Protein AF-A0A964PBA7-F1 (afdb_monomer)

Radius of gyration: 26.99 Å; Cα contacts (8 Å, |Δi|>4): 64; chains: 1; bounding box: 61×25×77 Å

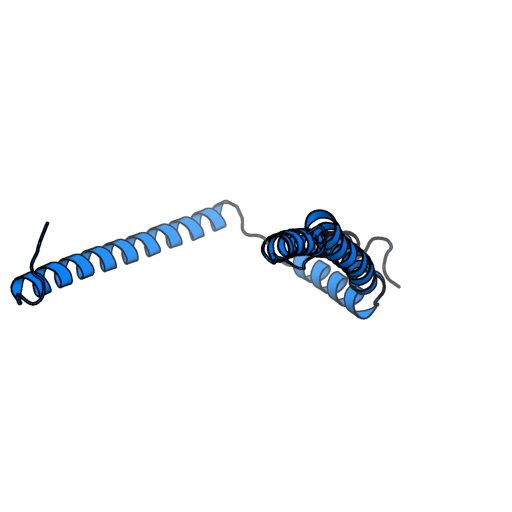Nearest PDB structures (foldseek):
  5jsb-assembly1_B  TM=5.765E-01  e=7.834E+00  synthetic construct

Structure (mmCIF, N/CA/C/O backbone):
data_AF-A0A964PBA7-F1
#
_entry.id   AF-A0A964PBA7-F1
#
loop_
_atom_site.group_PDB
_atom_site.id
_atom_site.type_symbol
_atom_site.label_atom_id
_atom_site.label_alt_id
_atom_site.label_comp_id
_atom_site.label_asym_id
_atom_site.label_entity_id
_atom_site.label_seq_id
_atom_site.pdbx_PDB_ins_code
_atom_site.Cartn_x
_atom_site.Cartn_y
_atom_site.Cartn_z
_atom_site.occupancy
_atom_site.B_iso_or_equiv
_atom_site.auth_seq_id
_atom_site.auth_comp_id
_atom_site.auth_asym_id
_atom_site.auth_atom_id
_atom_site.pdbx_PDB_model_num
ATOM 1 N N . MET A 1 1 ? -11.219 12.661 28.349 1.00 49.19 1 MET A N 1
ATOM 2 C CA . MET A 1 1 ? -10.827 11.320 28.837 1.00 49.19 1 MET A CA 1
ATOM 3 C C . MET A 1 1 ? -11.282 10.297 27.802 1.00 49.19 1 MET A C 1
ATOM 5 O O . MET A 1 1 ? -12.480 10.219 27.561 1.00 49.19 1 MET A O 1
ATOM 9 N N . TYR A 1 2 ? -10.362 9.598 27.127 1.00 57.78 2 TYR A N 1
ATOM 10 C CA . TYR A 1 2 ? -10.710 8.563 26.137 1.00 57.78 2 TYR A CA 1
ATOM 11 C C . TYR A 1 2 ? -11.313 7.344 26.838 1.00 57.78 2 TYR A C 1
ATOM 13 O O . TYR A 1 2 ? -10.880 6.993 27.938 1.00 57.78 2 TYR A O 1
ATOM 21 N N . LYS A 1 3 ? -12.298 6.686 26.216 1.00 73.00 3 LYS A N 1
ATOM 22 C CA . LYS A 1 3 ? -12.798 5.404 26.730 1.00 73.00 3 LYS A CA 1
ATOM 23 C C . LYS A 1 3 ? -11.716 4.336 26.535 1.00 73.00 3 LYS A C 1
ATOM 25 O O . LYS A 1 3 ? -11.054 4.307 25.497 1.00 73.00 3 LYS A O 1
ATOM 30 N N . LEU A 1 4 ? -11.538 3.466 27.532 1.00 58.56 4 LEU A N 1
ATOM 31 C CA . LEU A 1 4 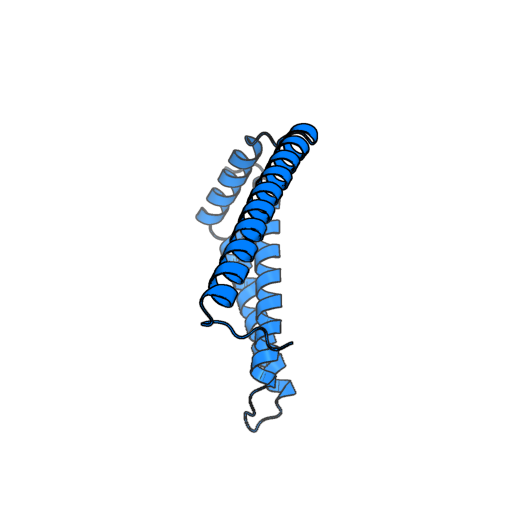? -10.620 2.325 27.452 1.00 58.56 4 LEU A CA 1
ATOM 32 C C . LEU A 1 4 ? -10.951 1.502 26.190 1.00 58.56 4 LEU A C 1
ATOM 34 O O . LEU A 1 4 ? -12.086 1.062 26.025 1.00 58.56 4 LEU A O 1
ATOM 38 N N . GLY A 1 5 ? -9.978 1.355 25.282 1.00 69.88 5 GLY A N 1
ATOM 39 C CA . GLY A 1 5 ? -10.106 0.592 24.028 1.00 69.88 5 GLY A CA 1
ATOM 40 C C . GLY A 1 5 ? -10.334 1.404 22.740 1.00 69.88 5 GLY A C 1
ATOM 41 O O . GLY A 1 5 ? -10.300 0.826 21.656 1.00 69.88 5 GLY A O 1
ATOM 42 N N . GLN A 1 6 ? -10.523 2.725 22.810 1.00 77.06 6 GLN A N 1
ATOM 43 C CA . GLN A 1 6 ? -10.745 3.564 21.622 1.00 77.06 6 GLN A CA 1
ATOM 44 C C . GLN A 1 6 ? -9.456 3.737 20.789 1.00 77.06 6 GLN A C 1
ATOM 46 O O . GLN A 1 6 ? -8.407 4.073 21.340 1.00 77.06 6 GLN A O 1
ATOM 51 N N . GLY A 1 7 ? -9.507 3.499 19.470 1.00 78.25 7 GLY A N 1
ATOM 52 C CA . GLY A 1 7 ? -8.339 3.609 18.584 1.00 78.25 7 GLY A CA 1
ATOM 53 C C . GLY A 1 7 ? -7.329 2.464 18.685 1.00 78.25 7 GLY A C 1
ATOM 54 O O . GLY A 1 7 ? -6.258 2.561 18.087 1.00 78.25 7 GLY A O 1
ATOM 55 N N . TYR A 1 8 ? -7.622 1.393 19.437 1.00 83.62 8 TYR A N 1
ATOM 56 C CA . TYR A 1 8 ? -6.689 0.276 19.630 1.00 83.62 8 TYR A CA 1
ATOM 57 C C . TYR A 1 8 ? -6.324 -0.399 18.300 1.00 83.62 8 TYR A C 1
ATOM 59 O O . TYR A 1 8 ? -5.151 -0.441 17.931 1.00 83.62 8 TYR A O 1
ATOM 67 N N . TRP A 1 9 ? -7.327 -0.852 17.539 1.00 83.31 9 TRP A N 1
ATOM 68 C CA . TRP A 1 9 ? -7.114 -1.549 16.267 1.00 83.31 9 TRP A CA 1
ATOM 69 C C . TRP A 1 9 ? -6.436 -0.664 15.223 1.00 83.31 9 TRP A C 1
ATOM 71 O O . TRP A 1 9 ? -5.493 -1.101 14.572 1.00 83.31 9 TRP A O 1
ATOM 81 N N . THR A 1 10 ? -6.841 0.601 15.112 1.00 85.12 10 THR A N 1
ATOM 82 C CA . THR A 1 10 ? -6.263 1.547 14.147 1.00 85.12 10 THR A CA 1
ATOM 83 C C . THR A 1 10 ? -4.774 1.788 14.412 1.00 85.12 10 THR A C 1
ATOM 85 O O . THR A 1 10 ? -3.976 1.872 13.477 1.00 85.12 10 THR A O 1
ATOM 88 N N . ARG A 1 11 ? -4.366 1.841 15.686 1.00 86.25 11 ARG A N 1
ATOM 89 C CA . ARG A 1 11 ? -2.960 2.001 16.090 1.00 86.25 11 ARG A CA 1
ATOM 90 C C . ARG A 1 11 ? -2.134 0.742 15.860 1.00 86.25 11 ARG A C 1
ATOM 92 O O . ARG A 1 11 ? -1.000 0.845 15.407 1.00 86.25 11 ARG A O 1
ATOM 99 N N . VAL A 1 12 ? -2.689 -0.432 16.160 1.00 87.06 12 VAL A N 1
ATOM 100 C CA . VAL A 1 12 ? -2.005 -1.708 15.904 1.00 87.06 12 VAL A CA 1
ATOM 101 C C . VAL A 1 12 ? -1.803 -1.899 14.403 1.00 87.06 12 VAL A C 1
ATOM 103 O O . VAL A 1 12 ? -0.684 -2.147 13.981 1.00 87.06 12 VAL A O 1
ATOM 106 N N . ILE A 1 13 ? -2.839 -1.686 13.587 1.00 88.69 13 ILE A N 1
ATOM 107 C CA . ILE A 1 13 ? -2.762 -1.863 12.130 1.00 88.69 13 ILE A CA 1
ATOM 108 C C . ILE A 1 13 ? -1.749 -0.898 11.503 1.00 88.69 13 ILE A C 1
ATOM 110 O O . ILE A 1 13 ? -0.940 -1.323 10.685 1.00 88.69 13 ILE A O 1
ATOM 114 N N . SER A 1 14 ? -1.745 0.379 11.899 1.00 88.62 14 SER A N 1
ATOM 115 C CA . SER A 1 14 ? -0.773 1.361 11.388 1.00 88.62 14 SER A CA 1
ATOM 116 C C . SER A 1 14 ? 0.661 1.058 11.831 1.00 88.62 14 SER A C 1
ATOM 118 O O . SER A 1 14 ? 1.579 1.155 11.017 1.00 88.62 14 SER A O 1
ATOM 120 N N . ALA A 1 15 ? 0.862 0.613 13.075 1.00 89.00 15 ALA A N 1
ATOM 121 C CA . ALA A 1 15 ? 2.173 0.179 13.552 1.00 89.00 15 ALA A CA 1
ATOM 122 C C . ALA A 1 15 ? 2.658 -1.088 12.827 1.00 89.00 15 ALA A C 1
ATOM 124 O O . ALA A 1 15 ? 3.816 -1.152 12.421 1.00 89.00 15 ALA A O 1
ATOM 125 N N . THR A 1 16 ? 1.781 -2.074 12.614 1.00 89.50 16 THR A N 1
ATOM 126 C CA . THR A 1 16 ? 2.104 -3.296 11.867 1.00 89.50 16 THR A CA 1
ATOM 127 C C . THR A 1 16 ? 2.396 -2.987 10.403 1.00 89.50 16 THR A C 1
ATOM 129 O O . THR A 1 16 ? 3.395 -3.469 9.884 1.00 89.50 16 THR A O 1
ATOM 132 N N . ALA A 1 17 ? 1.592 -2.147 9.744 1.00 90.31 17 ALA A N 1
ATOM 133 C CA . ALA A 1 17 ? 1.822 -1.739 8.359 1.00 90.31 17 ALA A CA 1
ATOM 134 C C . ALA A 1 17 ? 3.165 -1.012 8.202 1.00 90.31 17 ALA A C 1
ATOM 136 O O . ALA A 1 17 ? 3.953 -1.359 7.324 1.00 90.31 17 ALA A O 1
ATOM 137 N N . GLY A 1 18 ? 3.469 -0.062 9.092 1.00 90.62 18 GLY A N 1
ATOM 138 C CA . GLY A 1 18 ? 4.771 0.600 9.110 1.00 90.62 18 GLY A CA 1
ATOM 139 C C . GLY A 1 18 ? 5.923 -0.375 9.376 1.00 90.62 18 GLY A C 1
ATOM 140 O O . GLY A 1 18 ? 6.954 -0.294 8.715 1.00 90.62 18 GLY A O 1
ATOM 141 N N . GLY A 1 19 ? 5.736 -1.341 10.280 1.00 90.69 19 GLY A N 1
ATOM 142 C CA . GLY A 1 19 ? 6.713 -2.401 10.540 1.00 90.69 19 GLY A CA 1
ATOM 143 C C . GLY A 1 19 ? 6.978 -3.282 9.317 1.00 90.69 19 GLY A C 1
ATOM 144 O O . GLY A 1 19 ? 8.131 -3.544 8.993 1.00 90.69 19 GLY A O 1
ATOM 145 N N . VAL A 1 20 ? 5.933 -3.681 8.586 1.00 92.50 20 VAL A N 1
ATOM 146 C CA . VAL A 1 20 ? 6.069 -4.445 7.333 1.00 92.50 20 VAL A CA 1
ATOM 147 C C . VAL A 1 20 ? 6.827 -3.635 6.282 1.00 92.50 20 VAL A C 1
ATOM 149 O O . VAL A 1 20 ? 7.733 -4.168 5.649 1.00 92.50 20 VAL A O 1
ATOM 152 N N . ILE A 1 21 ? 6.526 -2.341 6.133 1.00 92.31 21 ILE A N 1
ATOM 153 C CA . ILE A 1 21 ? 7.255 -1.455 5.211 1.00 92.31 21 ILE A CA 1
ATOM 154 C C . ILE A 1 21 ? 8.730 -1.341 5.613 1.00 92.31 21 ILE A C 1
ATOM 156 O O . ILE A 1 21 ? 9.599 -1.407 4.749 1.00 92.31 21 ILE A O 1
ATOM 160 N N . ALA A 1 22 ? 9.028 -1.215 6.908 1.00 91.75 22 ALA A N 1
ATOM 161 C CA . ALA A 1 22 ? 10.404 -1.168 7.393 1.00 91.75 22 ALA A CA 1
ATOM 162 C C . ALA A 1 22 ? 11.162 -2.472 7.095 1.00 91.75 22 ALA A C 1
ATOM 164 O O . ALA A 1 22 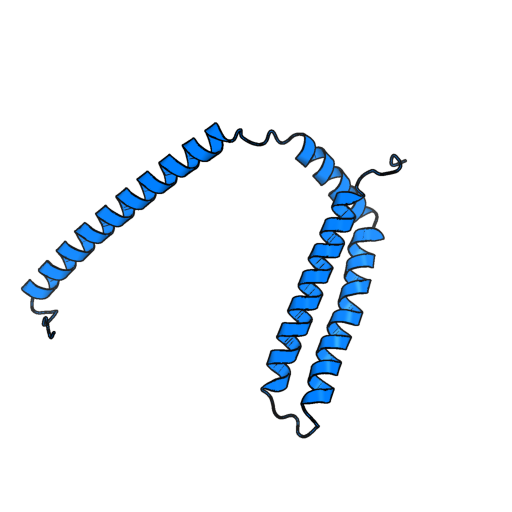? 12.311 -2.414 6.666 1.00 91.75 22 ALA A O 1
ATOM 165 N N . LEU A 1 23 ? 10.518 -3.634 7.262 1.00 90.56 23 LEU A N 1
ATOM 166 C CA . LEU A 1 23 ? 11.101 -4.939 6.930 1.00 90.56 23 LEU A CA 1
ATOM 167 C C . LEU A 1 23 ? 11.369 -5.087 5.429 1.00 90.56 23 LEU A C 1
ATOM 169 O O . LEU A 1 23 ? 12.466 -5.484 5.048 1.00 90.56 23 LEU A O 1
ATOM 173 N N . LEU A 1 24 ? 10.401 -4.725 4.582 1.00 92.38 24 LEU A N 1
ATOM 174 C CA . LEU A 1 24 ? 10.568 -4.748 3.125 1.00 92.38 24 LEU A CA 1
ATOM 175 C C . LEU A 1 24 ? 11.656 -3.769 2.667 1.00 92.38 24 LEU A C 1
ATOM 177 O O . LEU A 1 24 ? 12.453 -4.105 1.798 1.00 92.38 24 LEU A O 1
ATOM 181 N N . GLY A 1 25 ? 11.729 -2.587 3.283 1.00 89.25 25 GLY A N 1
ATOM 182 C CA . GLY A 1 25 ? 12.796 -1.619 3.036 1.00 89.25 25 GLY A CA 1
ATOM 183 C C . GLY A 1 25 ? 14.169 -2.143 3.457 1.00 89.25 25 GLY A C 1
ATOM 184 O O . GLY A 1 25 ? 15.135 -1.971 2.723 1.00 89.25 25 GLY A O 1
ATOM 185 N N . GLY A 1 26 ? 14.256 -2.837 4.594 1.00 89.00 26 GLY A N 1
ATOM 186 C CA . GLY A 1 26 ? 15.483 -3.504 5.033 1.00 89.00 26 GLY A CA 1
ATOM 187 C C . GLY A 1 26 ? 15.932 -4.611 4.078 1.00 89.00 26 GLY A C 1
ATOM 188 O O . GLY A 1 26 ? 17.123 -4.721 3.799 1.00 89.00 26 GLY A O 1
ATOM 189 N N . TRP A 1 27 ? 14.985 -5.386 3.541 1.00 87.56 27 TRP A N 1
ATOM 190 C CA . TRP A 1 27 ? 15.265 -6.415 2.537 1.00 87.56 27 TRP A CA 1
ATOM 191 C C . TRP A 1 27 ? 15.756 -5.806 1.217 1.00 87.56 27 TRP A C 1
ATOM 193 O O . TRP A 1 27 ? 16.804 -6.187 0.714 1.00 87.56 27 TRP A O 1
ATOM 203 N N . TRP A 1 28 ? 15.085 -4.766 0.726 1.00 90.31 28 TRP A N 1
ATOM 204 C CA . TRP A 1 28 ? 15.517 -4.047 -0.473 1.00 90.31 28 TRP A CA 1
ATOM 205 C C . TRP A 1 28 ? 16.902 -3.392 -0.317 1.00 90.31 28 TRP A C 1
ATOM 207 O O . TRP A 1 28 ? 17.703 -3.392 -1.249 1.00 90.31 28 TRP A O 1
ATOM 217 N N . LEU A 1 29 ? 17.215 -2.859 0.870 1.00 86.62 29 LEU A N 1
ATOM 218 C CA . LEU A 1 29 ? 18.543 -2.315 1.169 1.00 86.62 29 LEU A CA 1
ATOM 219 C C . LEU A 1 29 ? 19.622 -3.398 1.171 1.00 86.62 29 LEU A C 1
ATOM 221 O O . LEU A 1 29 ? 20.713 -3.149 0.668 1.00 86.62 29 LEU A O 1
ATOM 225 N N . HIS A 1 30 ? 19.332 -4.585 1.708 1.00 83.81 30 HIS A N 1
ATOM 226 C CA . HIS A 1 30 ? 20.254 -5.716 1.623 1.00 83.81 30 HIS A CA 1
ATOM 227 C C . HIS A 1 30 ? 20.610 -6.023 0.158 1.00 83.81 30 HIS A C 1
ATOM 229 O O . HIS A 1 30 ? 21.793 -6.107 -0.172 1.00 83.81 30 HIS A O 1
ATOM 235 N N . ASP A 1 31 ? 19.608 -6.087 -0.723 1.00 84.19 31 ASP A N 1
ATOM 236 C CA . ASP A 1 31 ? 19.800 -6.430 -2.138 1.00 84.19 31 ASP A CA 1
ATOM 237 C C . ASP A 1 31 ? 20.637 -5.387 -2.896 1.00 84.19 31 ASP A C 1
ATOM 239 O O . ASP A 1 31 ? 21.447 -5.734 -3.752 1.00 84.19 31 ASP A O 1
ATOM 243 N N . ILE A 1 32 ? 20.500 -4.099 -2.564 1.00 83.31 32 ILE A N 1
ATOM 244 C CA . ILE A 1 32 ? 21.337 -3.046 -3.162 1.00 83.31 32 ILE A CA 1
ATOM 245 C C . ILE A 1 32 ? 22.799 -3.214 -2.758 1.00 83.31 32 ILE A C 1
ATOM 247 O O . ILE A 1 32 ? 23.692 -3.111 -3.600 1.00 83.31 32 ILE A O 1
ATOM 251 N N . PHE A 1 33 ? 23.056 -3.438 -1.470 1.00 77.62 33 PHE A N 1
ATOM 252 C CA . PHE A 1 33 ? 24.416 -3.454 -0.937 1.00 77.62 33 PHE A CA 1
ATOM 253 C C . PHE A 1 33 ? 25.189 -4.726 -1.299 1.00 77.62 33 PHE A C 1
ATOM 255 O O . PHE A 1 33 ? 26.412 -4.656 -1.397 1.00 77.62 33 PHE A O 1
ATOM 262 N N . GLU A 1 34 ? 24.505 -5.836 -1.590 1.00 75.94 34 GLU A N 1
ATOM 263 C CA . GLU A 1 34 ? 25.130 -7.052 -2.124 1.00 75.94 34 GLU A CA 1
ATOM 264 C C . GLU A 1 34 ? 25.734 -6.836 -3.525 1.00 75.94 34 GLU A C 1
ATOM 266 O O . GLU A 1 34 ? 26.759 -7.427 -3.859 1.00 75.94 34 GLU A O 1
ATOM 271 N N . THR A 1 35 ? 25.141 -5.956 -4.341 1.00 76.31 35 THR A N 1
ATOM 272 C CA . THR A 1 35 ? 25.587 -5.722 -5.730 1.00 76.31 35 THR A CA 1
ATOM 273 C C . THR A 1 35 ? 26.801 -4.800 -5.869 1.00 76.31 35 THR A C 1
ATOM 275 O O . THR A 1 35 ? 27.353 -4.672 -6.962 1.00 76.31 35 THR A O 1
ATOM 278 N N . ILE A 1 36 ? 27.226 -4.146 -4.786 1.00 77.50 36 ILE A N 1
ATOM 279 C CA . ILE A 1 36 ? 28.330 -3.182 -4.785 1.00 77.50 36 ILE A CA 1
ATOM 280 C C . ILE A 1 36 ? 29.525 -3.832 -4.075 1.00 77.50 36 ILE A C 1
ATOM 282 O O . ILE A 1 36 ? 29.381 -4.346 -2.971 1.00 77.50 36 ILE A O 1
ATOM 286 N N . ASP A 1 37 ? 30.713 -3.810 -4.682 1.00 74.50 37 ASP A N 1
ATOM 287 C CA . ASP A 1 37 ? 31.933 -4.337 -4.056 1.00 74.50 37 ASP A CA 1
ATOM 288 C C . ASP A 1 37 ? 32.615 -3.247 -3.211 1.00 74.50 37 ASP A C 1
ATOM 290 O O . ASP A 1 37 ? 33.174 -2.283 -3.737 1.00 74.50 37 ASP A O 1
ATOM 294 N N . TRP A 1 38 ? 32.533 -3.378 -1.884 1.00 65.12 38 TRP A N 1
ATOM 295 C CA . TRP A 1 38 ? 33.078 -2.411 -0.919 1.00 65.12 38 TRP A CA 1
ATOM 296 C C . TRP A 1 38 ? 34.467 -2.808 -0.385 1.00 65.12 38 TRP A C 1
ATOM 298 O O . TRP A 1 38 ? 34.957 -2.179 0.554 1.00 65.12 38 TRP A O 1
ATOM 308 N N . GLY A 1 39 ? 35.108 -3.860 -0.917 1.00 73.00 39 GLY A N 1
ATOM 309 C CA . GLY A 1 39 ? 36.432 -4.316 -0.457 1.00 73.00 39 GLY A CA 1
ATOM 310 C C . GLY A 1 39 ? 36.463 -4.899 0.970 1.00 73.00 39 GLY A C 1
ATOM 311 O O . GLY A 1 39 ? 37.533 -5.183 1.507 1.00 73.00 39 GLY A O 1
ATOM 312 N N . ILE A 1 40 ? 35.294 -5.091 1.587 1.00 74.81 40 ILE A N 1
ATOM 313 C CA . ILE A 1 40 ? 35.049 -5.782 2.863 1.00 74.81 40 ILE A CA 1
ATOM 314 C C . ILE A 1 40 ? 34.117 -6.959 2.557 1.00 74.81 40 ILE A C 1
ATOM 316 O O . ILE A 1 40 ? 33.393 -6.910 1.569 1.00 74.81 40 ILE A O 1
ATOM 320 N N . ASN A 1 41 ? 34.091 -7.997 3.404 1.00 75.25 41 ASN A N 1
ATOM 321 C CA . ASN A 1 41 ? 33.147 -9.112 3.275 1.00 75.25 41 ASN A CA 1
ATOM 322 C C . ASN A 1 41 ? 31.697 -8.607 3.059 1.00 75.25 41 ASN A C 1
ATOM 324 O O . ASN A 1 41 ? 31.073 -8.134 4.020 1.00 75.25 41 ASN A O 1
ATOM 328 N N . PRO A 1 42 ? 31.141 -8.740 1.838 1.00 72.19 42 PRO A N 1
ATOM 329 C CA . PRO A 1 42 ? 29.892 -8.082 1.442 1.00 72.19 42 PRO A CA 1
ATOM 330 C C . PRO A 1 42 ? 28.681 -8.625 2.207 1.00 72.19 42 PRO A C 1
ATOM 332 O O . PRO A 1 42 ? 27.721 -7.900 2.466 1.00 72.19 42 PRO A O 1
ATOM 335 N N . ILE A 1 43 ? 28.765 -9.877 2.669 1.00 74.69 43 ILE A N 1
ATOM 336 C CA . ILE A 1 43 ? 27.713 -10.531 3.448 1.00 74.69 43 ILE A CA 1
ATOM 337 C C . ILE A 1 43 ? 27.493 -9.851 4.814 1.00 74.69 43 ILE A C 1
ATOM 339 O O . ILE A 1 43 ? 26.361 -9.602 5.209 1.00 74.69 43 ILE A O 1
ATOM 343 N N . PHE A 1 44 ? 28.551 -9.477 5.542 1.00 81.31 44 PHE A N 1
ATOM 344 C CA . PHE A 1 44 ? 28.395 -8.918 6.893 1.00 81.31 44 PHE A CA 1
ATOM 345 C C . PHE A 1 44 ? 27.914 -7.467 6.862 1.00 81.31 44 PHE A C 1
ATOM 347 O O . PHE A 1 44 ? 27.129 -7.055 7.717 1.00 81.31 44 PHE A O 1
ATOM 354 N N . LEU A 1 45 ? 28.367 -6.696 5.872 1.00 79.38 45 LEU A N 1
ATOM 355 C CA . LEU A 1 45 ? 27.994 -5.294 5.726 1.00 79.38 45 LEU A CA 1
ATOM 356 C C . LEU A 1 45 ? 26.524 -5.145 5.308 1.00 79.38 45 LEU A C 1
ATOM 358 O O . LEU A 1 45 ? 25.802 -4.346 5.904 1.00 79.38 45 LEU A O 1
ATOM 362 N N . SER A 1 46 ? 26.063 -5.961 4.356 1.00 77.94 46 SER A N 1
ATOM 363 C CA . SER A 1 46 ? 24.689 -5.906 3.834 1.00 77.94 46 SER A CA 1
ATOM 364 C C . SER A 1 46 ? 23.654 -6.267 4.903 1.00 77.94 46 SER A C 1
ATOM 366 O O . SER A 1 46 ? 22.695 -5.524 5.126 1.00 77.94 46 SER A O 1
ATOM 368 N N . TRP A 1 47 ? 23.889 -7.349 5.654 1.00 81.31 47 TRP A N 1
ATOM 369 C CA . TRP A 1 47 ? 23.036 -7.727 6.787 1.00 81.31 47 TRP A CA 1
ATOM 370 C C . TRP A 1 47 ? 23.108 -6.715 7.938 1.00 81.31 47 TRP A C 1
ATOM 372 O O . TRP A 1 47 ? 22.095 -6.447 8.587 1.00 81.31 47 TRP A O 1
ATOM 382 N N . GLY A 1 48 ? 24.278 -6.109 8.171 1.00 86.38 48 GLY A N 1
ATOM 383 C CA . GLY A 1 48 ? 24.463 -5.075 9.188 1.00 86.38 48 GLY A CA 1
ATOM 384 C C . GLY A 1 48 ? 23.656 -3.807 8.904 1.00 86.38 48 GLY A C 1
ATOM 385 O O . GLY A 1 48 ? 22.9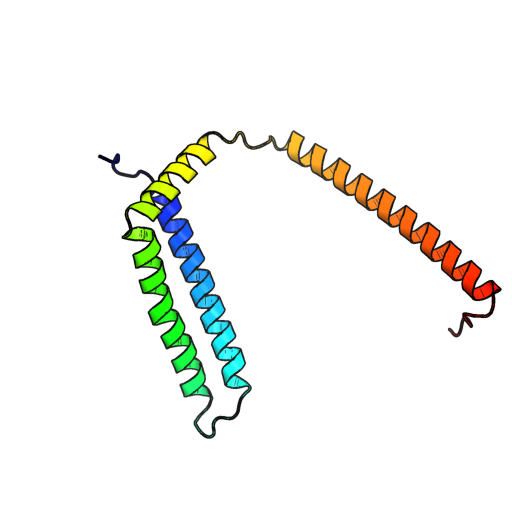48 -3.320 9.785 1.00 86.38 48 GLY A O 1
ATOM 386 N N . ILE A 1 49 ? 23.713 -3.294 7.672 1.00 83.88 49 ILE A N 1
ATOM 387 C CA . ILE A 1 49 ? 23.012 -2.066 7.267 1.00 83.88 49 ILE A CA 1
ATOM 388 C C . ILE A 1 49 ? 21.497 -2.292 7.225 1.00 83.88 49 ILE A C 1
ATOM 390 O O . ILE A 1 49 ? 20.750 -1.498 7.801 1.00 83.88 49 ILE A O 1
ATOM 394 N N . GLY A 1 50 ? 21.038 -3.391 6.613 1.00 85.50 50 GLY A N 1
ATOM 395 C CA . GLY A 1 50 ? 19.615 -3.740 6.572 1.00 85.50 50 GLY A CA 1
ATOM 396 C C . GLY A 1 50 ? 19.033 -3.972 7.971 1.00 85.50 50 GLY A C 1
ATOM 397 O O . GLY A 1 50 ? 17.973 -3.438 8.307 1.00 85.50 50 GLY A O 1
ATOM 398 N N . GLY A 1 51 ? 19.760 -4.691 8.832 1.00 88.44 51 GLY A N 1
ATOM 399 C CA . GLY A 1 51 ? 19.369 -4.918 10.223 1.00 88.44 51 GLY A CA 1
ATOM 400 C C . GLY A 1 51 ? 19.313 -3.630 11.049 1.00 88.44 51 GLY A C 1
ATOM 401 O O . GLY A 1 51 ? 18.347 -3.411 11.781 1.00 88.44 51 GLY A O 1
ATOM 402 N N . LEU A 1 52 ? 20.302 -2.743 10.898 1.00 90.56 52 LEU A N 1
ATOM 403 C CA . LEU A 1 52 ? 20.343 -1.450 11.587 1.00 90.56 52 LEU A CA 1
ATOM 404 C C . LEU A 1 52 ? 19.207 -0.524 11.135 1.00 90.56 52 LEU A C 1
ATOM 406 O O . LEU A 1 52 ? 18.582 0.128 11.972 1.00 90.56 52 LEU A O 1
ATOM 410 N N . PHE A 1 53 ? 18.891 -0.506 9.839 1.00 90.81 53 PHE A N 1
ATOM 411 C CA . PHE A 1 53 ? 17.755 0.243 9.303 1.00 90.81 53 PHE A CA 1
ATOM 412 C C . PHE A 1 53 ? 16.435 -0.205 9.943 1.00 90.81 53 PHE A C 1
ATOM 414 O O . PHE A 1 53 ? 15.707 0.614 10.506 1.00 90.81 53 PHE A O 1
ATOM 421 N N . VAL A 1 54 ? 16.156 -1.513 9.951 1.00 91.31 54 VAL A N 1
ATOM 422 C CA . VAL A 1 54 ? 14.947 -2.069 10.582 1.00 91.31 54 VAL A CA 1
ATOM 423 C C . VAL A 1 54 ? 14.917 -1.765 12.082 1.00 91.31 54 VAL A C 1
ATOM 425 O O . VAL A 1 54 ? 13.878 -1.355 12.611 1.00 91.31 54 VAL A O 1
ATOM 428 N N . ALA A 1 55 ? 16.053 -1.919 12.768 1.00 90.31 55 ALA A N 1
ATOM 429 C CA . ALA A 1 55 ? 16.174 -1.680 14.202 1.00 90.31 55 ALA A CA 1
ATOM 430 C C . ALA A 1 55 ? 15.924 -0.216 14.597 1.00 90.31 55 ALA A C 1
ATOM 432 O O . ALA A 1 55 ? 15.428 0.028 15.694 1.00 90.31 55 ALA A O 1
ATOM 433 N N . LEU A 1 56 ? 16.220 0.754 13.726 1.00 91.38 56 LEU A N 1
ATOM 434 C CA . LEU A 1 56 ? 15.916 2.170 13.959 1.00 91.38 56 LEU A CA 1
ATOM 435 C C . LEU A 1 56 ? 14.484 2.534 13.551 1.00 91.38 56 LEU A C 1
ATOM 437 O O . LEU A 1 56 ? 13.794 3.261 14.273 1.00 91.38 56 LEU A O 1
ATOM 441 N N . CYS A 1 57 ? 14.010 2.015 12.418 1.00 89.44 57 CYS A N 1
ATOM 442 C CA . CYS A 1 57 ? 12.697 2.350 11.877 1.00 89.44 57 CYS A CA 1
ATOM 443 C C . CYS A 1 57 ? 11.547 1.780 12.716 1.00 89.44 57 CYS A C 1
ATOM 445 O O . CYS A 1 57 ? 10.596 2.507 12.998 1.00 89.44 57 CYS A O 1
ATOM 447 N N . CYS A 1 58 ? 11.619 0.526 13.173 1.00 87.06 58 CYS A N 1
ATOM 448 C CA . CYS A 1 58 ? 10.531 -0.094 13.944 1.00 87.06 58 CYS A CA 1
ATOM 449 C C . CYS A 1 58 ? 10.194 0.656 15.255 1.00 87.06 58 CYS A C 1
ATOM 451 O O . CYS A 1 58 ? 9.023 0.992 15.469 1.00 87.06 58 CYS A O 1
ATOM 453 N N . PRO A 1 59 ? 11.167 0.994 16.127 1.00 87.69 59 PRO A N 1
ATOM 454 C CA . PRO A 1 59 ? 10.903 1.762 17.343 1.00 87.69 59 PRO A CA 1
ATOM 455 C C . PRO A 1 59 ? 10.452 3.194 17.056 1.00 87.69 59 PRO A C 1
ATOM 457 O O . PRO A 1 59 ? 9.586 3.710 17.764 1.00 87.69 59 PRO A O 1
ATOM 460 N N . ALA A 1 60 ? 11.004 3.832 16.016 1.00 87.56 60 ALA A N 1
ATOM 461 C CA . ALA A 1 60 ? 10.575 5.160 15.598 1.00 87.56 60 ALA A CA 1
ATOM 462 C C . ALA A 1 60 ? 9.097 5.136 15.182 1.00 87.56 60 ALA A C 1
ATOM 464 O O . ALA A 1 60 ? 8.288 5.870 15.744 1.00 87.56 60 ALA A O 1
ATOM 465 N N . ILE A 1 61 ? 8.703 4.230 14.288 1.00 88.19 61 ILE A N 1
ATOM 466 C CA . ILE A 1 61 ? 7.312 4.080 13.834 1.00 88.19 61 ILE A CA 1
ATOM 467 C C . ILE A 1 61 ? 6.368 3.849 15.019 1.00 88.19 61 ILE A C 1
ATOM 469 O O . ILE A 1 61 ? 5.317 4.493 15.108 1.00 88.19 61 ILE A O 1
ATOM 473 N N . TYR A 1 62 ? 6.756 2.991 15.967 1.00 85.06 62 TYR A N 1
ATOM 474 C CA . TYR A 1 62 ? 5.970 2.761 17.177 1.00 85.06 62 TYR A CA 1
ATOM 475 C C . TYR A 1 62 ? 5.844 4.029 18.034 1.00 85.06 62 TYR A C 1
ATOM 477 O O . TYR A 1 62 ? 4.742 4.380 18.456 1.00 85.06 62 TYR A O 1
ATOM 485 N N . PHE A 1 63 ? 6.938 4.760 18.258 1.00 85.75 63 PHE A N 1
ATOM 486 C CA . PHE A 1 63 ? 6.928 6.004 19.030 1.00 85.75 63 PHE A CA 1
ATOM 487 C C . PHE A 1 63 ? 6.005 7.056 18.399 1.00 85.75 63 PHE A C 1
ATOM 489 O O . PHE A 1 63 ? 5.171 7.647 19.088 1.00 85.75 63 PHE A O 1
ATOM 496 N N . TRP A 1 64 ? 6.109 7.263 17.088 1.00 77.44 64 TRP A N 1
ATOM 497 C CA . TRP A 1 64 ? 5.305 8.251 16.373 1.00 77.44 64 TRP A CA 1
ATOM 498 C C . TRP A 1 64 ? 3.815 7.881 16.366 1.00 77.44 64 TRP A C 1
ATOM 500 O O . TRP A 1 64 ? 2.977 8.737 16.655 1.00 77.44 64 TRP A O 1
ATOM 510 N N . THR A 1 65 ? 3.484 6.605 16.155 1.00 81.88 65 THR A N 1
ATOM 511 C CA . THR A 1 65 ? 2.094 6.116 16.072 1.00 81.88 65 THR A CA 1
ATOM 512 C C . THR A 1 65 ? 1.407 6.014 17.438 1.00 81.88 65 THR A C 1
ATOM 514 O O . THR A 1 65 ? 0.224 6.321 17.571 1.00 81.88 65 THR A O 1
ATOM 517 N N . ALA A 1 66 ? 2.123 5.565 18.474 1.00 77.56 66 ALA A N 1
ATOM 518 C CA . ALA A 1 66 ? 1.527 5.213 19.764 1.00 77.56 66 ALA A CA 1
ATOM 519 C C . ALA A 1 66 ? 1.712 6.268 20.862 1.00 77.56 66 ALA A C 1
ATOM 521 O O . ALA A 1 66 ? 0.959 6.244 21.836 1.00 77.56 66 ALA A O 1
ATOM 522 N N . ARG A 1 67 ? 2.712 7.151 20.745 1.00 77.62 67 ARG A N 1
ATOM 523 C CA . ARG A 1 67 ? 3.119 8.047 21.839 1.00 77.62 67 ARG A CA 1
ATOM 524 C C . ARG A 1 67 ? 2.697 9.499 21.635 1.00 77.62 67 ARG A C 1
ATOM 526 O O . ARG A 1 67 ? 2.625 10.244 22.608 1.00 77.62 67 ARG A O 1
ATOM 533 N N . THR A 1 68 ? 2.413 9.913 20.400 1.00 82.94 68 THR A N 1
ATOM 534 C CA . THR A 1 68 ? 2.035 11.300 20.105 1.00 82.94 68 THR A CA 1
ATOM 535 C C . THR A 1 68 ? 0.518 11.491 20.179 1.00 82.94 68 THR A C 1
ATOM 537 O O . THR A 1 68 ? -0.243 10.804 19.501 1.00 82.94 68 THR A O 1
ATOM 540 N N . VAL A 1 69 ? 0.067 12.447 20.999 1.00 84.12 69 VAL A N 1
ATOM 541 C CA . VAL A 1 69 ? -1.370 12.693 21.245 1.00 84.12 69 VAL A CA 1
ATOM 542 C C . VAL A 1 69 ? -2.100 13.069 19.950 1.00 84.12 69 VAL A C 1
ATOM 544 O O . VAL A 1 69 ? -3.160 12.528 19.665 1.00 84.12 69 VAL A O 1
ATOM 547 N N . LYS A 1 70 ? -1.469 13.896 19.102 1.00 86.62 70 LYS A N 1
ATOM 548 C CA . LYS A 1 70 ? -2.026 14.337 17.810 1.00 86.62 70 LYS A CA 1
ATOM 549 C C . LYS A 1 70 ? -2.326 13.176 16.858 1.00 86.62 70 LYS A C 1
ATOM 551 O O . LYS A 1 70 ? -3.386 13.148 16.241 1.00 86.62 70 LYS A O 1
ATOM 556 N N . THR A 1 71 ? -1.404 12.220 16.740 1.00 85.56 71 THR A N 1
ATOM 557 C CA . THR A 1 71 ? -1.585 11.051 15.867 1.00 85.56 71 THR A CA 1
ATOM 558 C C . THR A 1 71 ? -2.673 10.139 16.413 1.00 85.56 71 THR A C 1
ATOM 560 O O . THR A 1 71 ? -3.510 9.661 15.656 1.00 85.56 71 THR A O 1
ATOM 563 N N . VAL A 1 72 ? -2.714 9.939 17.734 1.00 85.62 72 VAL A N 1
ATOM 564 C CA . VAL A 1 72 ? -3.765 9.139 18.374 1.00 85.62 72 VAL A CA 1
ATOM 565 C C . VAL A 1 72 ? -5.143 9.768 18.156 1.00 85.62 72 VAL A C 1
ATOM 567 O O . VAL A 1 72 ? -6.062 9.056 17.762 1.00 85.62 72 VAL A O 1
ATOM 570 N N . ASP A 1 73 ? -5.276 11.084 18.323 1.00 88.62 73 ASP A N 1
ATOM 571 C CA . ASP A 1 73 ? -6.526 11.806 18.058 1.00 88.62 73 ASP A CA 1
ATOM 572 C C . ASP A 1 73 ? -6.976 11.668 16.606 1.00 88.62 73 ASP A C 1
ATOM 574 O O . ASP A 1 73 ? -8.141 11.367 16.342 1.00 88.62 73 ASP A O 1
ATOM 578 N N . PHE A 1 74 ? -6.045 11.817 15.663 1.00 89.44 74 PHE A N 1
ATOM 579 C CA . PHE A 1 74 ? -6.329 11.649 14.243 1.00 89.44 74 PHE A CA 1
ATOM 580 C C . PHE A 1 74 ? -6.789 10.223 13.905 1.00 89.44 74 PHE A C 1
ATOM 582 O O . PHE A 1 74 ? -7.784 10.043 13.200 1.00 89.44 74 PHE A O 1
ATOM 589 N N . LEU A 1 75 ? -6.108 9.197 14.427 1.00 88.38 75 LEU A N 1
ATOM 590 C CA . LEU A 1 75 ? -6.465 7.795 14.185 1.00 88.38 75 LEU A CA 1
ATOM 591 C C . LEU A 1 75 ? -7.816 7.431 14.814 1.00 88.38 75 LEU A C 1
ATOM 593 O O . LEU A 1 75 ? -8.595 6.693 14.213 1.00 88.38 75 LEU A O 1
ATOM 597 N N . VAL A 1 76 ? -8.119 7.969 15.996 1.00 89.38 76 VAL A N 1
ATOM 598 C CA . VAL A 1 76 ? -9.418 7.790 16.656 1.00 89.38 76 VAL A CA 1
ATOM 599 C C . VAL A 1 76 ? -10.536 8.485 15.875 1.00 89.38 76 VAL A C 1
ATOM 601 O O . VAL A 1 76 ? -11.597 7.891 15.672 1.00 89.38 76 VAL A O 1
ATOM 604 N N . ALA A 1 77 ? -10.308 9.715 15.408 1.00 90.88 77 ALA A N 1
ATOM 605 C CA . ALA A 1 77 ? -11.260 10.435 14.568 1.00 90.88 77 ALA A CA 1
ATOM 606 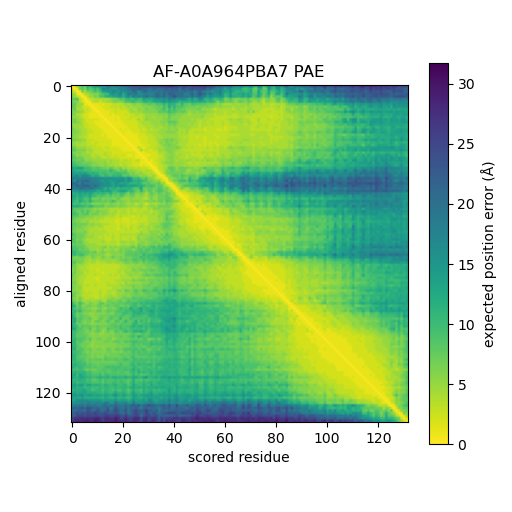C C . ALA A 1 77 ? -11.515 9.674 13.259 1.00 90.88 77 ALA A C 1
ATOM 608 O O . ALA A 1 77 ? -12.667 9.420 12.913 1.00 90.88 77 ALA A O 1
ATOM 609 N N . THR A 1 78 ? -10.454 9.205 12.599 1.00 89.94 78 THR A N 1
ATOM 610 C CA . THR A 1 78 ? -10.541 8.397 11.375 1.00 89.94 78 THR A CA 1
ATOM 611 C C . THR A 1 78 ? -11.346 7.116 11.601 1.00 89.94 78 THR A C 1
ATOM 613 O O . THR A 1 78 ? -12.228 6.809 10.806 1.00 89.94 78 THR A O 1
ATOM 616 N N . GLU A 1 79 ? -11.121 6.393 12.706 1.00 90.44 79 GLU A N 1
ATOM 617 C CA . GLU A 1 79 ? -11.924 5.210 13.060 1.00 90.44 79 GLU A CA 1
ATOM 618 C C . GLU A 1 79 ? -13.413 5.564 13.207 1.00 90.44 79 GLU A C 1
ATOM 620 O O . GLU A 1 79 ? -14.286 4.825 12.749 1.00 90.44 79 GLU A O 1
ATOM 625 N N . SER A 1 80 ? -13.714 6.703 13.836 1.00 90.19 80 SER A N 1
ATOM 626 C CA . SER A 1 80 ? -15.093 7.157 14.022 1.00 90.19 80 SER A CA 1
ATOM 627 C C . SER A 1 80 ? -15.774 7.560 12.711 1.00 90.19 80 SER A C 1
ATOM 629 O O . SER A 1 80 ? -16.960 7.283 12.548 1.00 90.19 80 SER A O 1
ATOM 631 N N . GLU A 1 81 ? -15.036 8.135 11.758 1.00 92.81 81 GLU A N 1
ATOM 632 C CA . GLU A 1 81 ? -15.545 8.450 10.418 1.00 92.81 81 GLU A CA 1
ATOM 633 C C . GLU A 1 81 ? -15.728 7.186 9.572 1.00 92.81 81 GLU A C 1
ATOM 635 O O . GLU A 1 81 ? -16.751 7.025 8.912 1.00 92.81 81 GLU A O 1
ATOM 640 N N . MET A 1 82 ? -14.803 6.226 9.660 1.00 90.00 82 MET A N 1
ATOM 641 C CA . MET A 1 82 ? -14.919 4.935 8.972 1.00 90.00 82 MET A CA 1
ATOM 642 C C . MET A 1 82 ? -16.135 4.125 9.423 1.00 90.00 82 MET A C 1
ATOM 644 O O . MET A 1 82 ? -16.732 3.424 8.612 1.00 90.00 82 MET A O 1
ATOM 648 N N . LYS A 1 83 ? -16.572 4.263 10.680 1.00 88.25 83 LYS A N 1
ATOM 649 C CA . LYS A 1 83 ? -17.820 3.645 11.165 1.00 88.25 83 LYS A CA 1
ATOM 650 C C . LYS A 1 83 ? -19.086 4.240 10.544 1.00 88.25 83 LYS A C 1
ATOM 652 O O . LYS A 1 83 ? -20.127 3.592 10.595 1.00 88.25 83 LYS A O 1
ATOM 657 N N . LYS A 1 84 ? -19.018 5.448 9.976 1.00 91.62 84 LYS A N 1
ATOM 658 C CA . LYS A 1 84 ? -20.149 6.082 9.278 1.00 91.62 84 LYS A CA 1
ATOM 659 C C . LYS A 1 84 ? -20.244 5.647 7.816 1.00 91.62 84 LYS A C 1
ATOM 661 O O . LYS A 1 84 ? -21.270 5.880 7.185 1.00 91.62 84 LYS A O 1
ATOM 666 N N . VAL A 1 85 ? -19.192 5.031 7.274 1.00 92.50 85 VAL A N 1
ATOM 667 C CA . VAL A 1 85 ? -19.168 4.558 5.889 1.00 92.50 85 VAL A CA 1
ATOM 668 C C . VAL A 1 85 ? -20.064 3.330 5.755 1.00 92.50 85 VAL A C 1
ATOM 670 O O . VAL A 1 85 ? -19.800 2.273 6.328 1.00 92.50 85 VAL A O 1
ATOM 673 N N . SER A 1 86 ? -21.121 3.461 4.959 1.00 89.62 86 SER A N 1
ATOM 674 C CA . SER A 1 86 ? -21.935 2.336 4.512 1.00 89.62 86 SER A CA 1
ATOM 675 C C . SER A 1 86 ? -21.203 1.600 3.390 1.00 89.62 86 SER A C 1
ATOM 677 O O . SER A 1 86 ? -21.130 2.089 2.262 1.00 89.62 86 SER A O 1
ATOM 679 N N . TRP A 1 87 ? -20.640 0.433 3.693 1.00 90.38 87 TRP A N 1
ATOM 680 C CA . TRP A 1 87 ? -20.022 -0.411 2.673 1.00 90.38 87 TRP A CA 1
ATOM 681 C C . TRP A 1 87 ? -21.080 -0.937 1.692 1.00 90.38 87 TRP A C 1
ATOM 683 O O . TRP A 1 87 ? -22.142 -1.381 2.143 1.00 90.38 87 TRP A O 1
ATOM 693 N N . PRO A 1 88 ? -20.807 -0.902 0.373 1.00 90.06 88 PRO A N 1
ATOM 694 C CA . PRO A 1 88 ? -21.756 -1.352 -0.634 1.00 90.06 88 PRO A CA 1
ATOM 695 C C . PRO A 1 88 ? -22.057 -2.840 -0.471 1.00 90.06 88 PRO A C 1
ATOM 697 O O . PRO A 1 88 ? -21.204 -3.645 -0.078 1.00 90.06 88 PRO A O 1
ATOM 700 N N . THR A 1 89 ? -23.282 -3.230 -0.807 1.00 93.50 89 THR A N 1
ATOM 701 C CA . THR A 1 89 ? -23.663 -4.644 -0.775 1.00 93.50 89 THR A CA 1
ATOM 702 C C . THR A 1 89 ? -22.973 -5.411 -1.907 1.00 93.50 89 THR A C 1
ATOM 704 O O . THR A 1 89 ? -22.625 -4.850 -2.948 1.00 93.50 89 THR A O 1
ATOM 707 N N . ARG A 1 90 ? -22.810 -6.736 -1.764 1.00 90.62 90 ARG A N 1
ATOM 708 C CA . ARG A 1 90 ? -22.169 -7.577 -2.803 1.00 90.62 90 ARG A CA 1
ATOM 709 C C . ARG A 1 90 ? -22.803 -7.414 -4.193 1.00 90.62 90 ARG A C 1
ATOM 711 O O . ARG A 1 90 ? -22.112 -7.548 -5.198 1.00 90.62 90 ARG A O 1
ATOM 718 N N . ARG A 1 91 ? -24.106 -7.113 -4.249 1.00 92.44 91 ARG A N 1
ATOM 719 C CA . ARG A 1 91 ? -24.842 -6.882 -5.500 1.00 92.44 91 ARG A CA 1
ATOM 720 C C . ARG A 1 91 ? -24.442 -5.566 -6.171 1.00 92.44 91 ARG A C 1
ATOM 722 O O . ARG A 1 91 ? -24.235 -5.556 -7.377 1.00 92.44 91 ARG A O 1
ATOM 729 N N . GLU A 1 92 ? -24.278 -4.492 -5.404 1.00 92.44 92 GLU A N 1
ATOM 730 C CA . GLU A 1 92 ? -23.866 -3.174 -5.915 1.00 92.44 92 GLU A CA 1
ATOM 731 C C . GLU A 1 92 ? -22.426 -3.189 -6.433 1.00 92.44 92 GLU A C 1
ATOM 733 O O . GLU A 1 92 ? -22.143 -2.638 -7.500 1.00 92.44 92 GLU A O 1
ATOM 738 N N . VAL A 1 93 ? -21.532 -3.881 -5.716 1.00 93.19 93 VAL A N 1
ATOM 739 C CA . VAL A 1 93 ? -20.140 -4.065 -6.148 1.00 93.19 93 VAL A CA 1
ATOM 740 C C . VAL A 1 93 ? -20.100 -4.843 -7.460 1.00 93.19 93 VAL A C 1
ATOM 742 O O . VAL A 1 93 ? -19.500 -4.379 -8.424 1.00 93.19 93 VAL A O 1
ATOM 745 N N . SER A 1 94 ? -20.805 -5.978 -7.538 1.00 92.50 94 SER A N 1
ATOM 746 C CA . SER A 1 94 ? -20.868 -6.772 -8.769 1.00 92.50 94 SER A CA 1
ATOM 747 C C . SER A 1 94 ? -21.473 -5.986 -9.933 1.00 92.50 94 SER A C 1
ATOM 749 O O . SER A 1 94 ? -20.966 -6.083 -11.047 1.00 92.50 94 SER A O 1
ATOM 751 N N . GLY A 1 95 ? -22.528 -5.201 -9.692 1.00 94.12 95 GLY A N 1
ATOM 752 C CA . GLY A 1 95 ? -23.138 -4.352 -10.716 1.00 94.12 95 GLY A CA 1
ATOM 753 C C . GLY A 1 95 ? -22.152 -3.322 -11.268 1.00 94.12 95 GLY A C 1
ATOM 754 O O . GLY A 1 95 ? -21.984 -3.217 -12.482 1.00 94.12 95 GLY A O 1
ATOM 755 N N . SER A 1 96 ? -21.433 -2.630 -10.381 1.00 93.44 96 SER A N 1
ATOM 756 C CA . SER A 1 96 ? -20.427 -1.632 -10.767 1.00 93.44 96 SER A CA 1
ATOM 757 C C . SER A 1 96 ? -19.265 -2.259 -11.542 1.00 93.44 96 SER A C 1
ATOM 759 O O . SER A 1 96 ? -18.864 -1.737 -12.580 1.00 93.44 96 SER A O 1
ATOM 761 N N . THR A 1 97 ? -18.753 -3.412 -11.099 1.00 95.62 97 THR A N 1
ATOM 762 C CA . THR A 1 97 ? -17.654 -4.107 -11.785 1.00 95.62 97 THR A CA 1
ATOM 763 C C . THR A 1 97 ? -18.050 -4.580 -13.184 1.00 95.62 97 THR A C 1
ATOM 765 O O . THR A 1 97 ? -17.260 -4.431 -14.112 1.00 95.62 97 THR A O 1
ATOM 768 N N . VAL A 1 98 ? -19.271 -5.098 -13.369 1.00 96.88 98 VAL A N 1
ATOM 769 C CA . VAL A 1 98 ? -19.754 -5.541 -14.690 1.00 96.88 98 VAL A CA 1
ATOM 770 C C . VAL A 1 98 ? -19.793 -4.378 -15.681 1.00 96.88 98 VAL A C 1
ATOM 772 O O . VAL A 1 98 ? -19.332 -4.528 -16.811 1.00 96.88 98 VAL A O 1
ATOM 775 N N . ILE A 1 99 ? -20.275 -3.206 -15.256 1.00 96.62 99 ILE A N 1
ATOM 776 C CA . ILE A 1 99 ? -20.312 -2.009 -16.109 1.00 96.62 99 ILE A CA 1
ATOM 777 C C . ILE A 1 99 ? -18.894 -1.579 -16.497 1.00 96.62 99 ILE A C 1
ATOM 779 O O . ILE A 1 99 ? -18.645 -1.274 -17.664 1.00 96.62 99 ILE A O 1
ATOM 783 N N . VAL A 1 100 ? -17.954 -1.586 -15.545 1.00 97.12 100 VAL A N 1
ATOM 784 C CA . VAL A 1 100 ? -16.552 -1.225 -15.807 1.00 97.12 100 VAL A CA 1
ATOM 785 C C . VAL A 1 100 ? -15.911 -2.191 -16.802 1.00 97.12 100 VAL A C 1
ATOM 787 O O . VAL A 1 100 ? -15.285 -1.731 -17.752 1.00 97.12 100 VAL A O 1
ATOM 790 N N . ILE A 1 101 ? -16.104 -3.503 -16.632 1.00 97.62 101 ILE A N 1
ATOM 791 C CA . ILE A 1 101 ? -15.581 -4.528 -17.552 1.00 97.62 101 ILE A CA 1
ATOM 792 C C . ILE A 1 101 ? -16.164 -4.351 -18.954 1.00 97.62 101 ILE A C 1
ATOM 794 O O . ILE A 1 101 ? -15.438 -4.398 -19.941 1.00 97.62 101 ILE A O 1
ATOM 798 N N . PHE A 1 102 ? -17.472 -4.123 -19.058 1.00 98.00 102 PHE A N 1
ATOM 799 C CA . PHE A 1 102 ? -18.111 -3.907 -20.350 1.00 98.00 102 PHE A CA 1
ATOM 800 C C . PHE A 1 102 ? -17.587 -2.638 -21.038 1.00 98.00 102 PHE A C 1
ATOM 802 O O . PHE A 1 102 ? -17.259 -2.656 -22.224 1.00 98.00 102 PHE A O 1
ATOM 809 N N . THR A 1 103 ? -17.449 -1.547 -20.281 1.00 97.81 103 THR A N 1
ATOM 810 C CA . THR A 1 103 ? -16.957 -0.264 -20.801 1.00 97.81 103 THR A CA 1
ATOM 811 C C . THR A 1 103 ? -15.498 -0.368 -21.245 1.00 97.81 103 THR A C 1
ATOM 813 O O . THR A 1 103 ? -15.157 0.100 -22.330 1.00 97.81 103 THR A O 1
ATOM 816 N N . SER A 1 104 ? -14.634 -1.018 -20.458 1.00 97.94 104 SER A N 1
ATOM 817 C CA . SER A 1 104 ? -13.234 -1.224 -20.837 1.00 97.94 104 SER A CA 1
ATOM 818 C C . SER A 1 104 ? -13.099 -2.144 -22.052 1.00 97.94 104 SER A C 1
ATOM 820 O O . SER A 1 104 ? -12.281 -1.866 -22.925 1.00 97.94 104 SER A O 1
ATOM 822 N N . MET A 1 105 ? -13.937 -3.180 -22.165 1.00 98.12 105 MET A N 1
ATOM 823 C CA . MET A 1 105 ? -13.974 -4.066 -23.330 1.00 98.12 105 MET A CA 1
ATOM 824 C C . MET A 1 105 ? -14.399 -3.327 -24.605 1.00 98.12 105 MET A C 1
ATOM 826 O O . MET A 1 105 ? -13.799 -3.535 -25.658 1.00 98.12 105 MET A O 1
ATOM 830 N N . LEU A 1 106 ? -15.390 -2.435 -24.516 1.00 98.00 106 LEU A N 1
ATOM 831 C CA . LEU A 1 106 ? -15.817 -1.605 -25.644 1.00 98.00 106 LEU A CA 1
ATOM 832 C C . LEU A 1 106 ? -14.683 -0.686 -26.108 1.00 98.00 106 LEU A C 1
ATOM 834 O O . LEU A 1 106 ? -14.395 -0.633 -27.302 1.00 98.00 106 LEU A O 1
ATOM 838 N N . ILE A 1 107 ? -14.006 -0.011 -25.173 1.00 97.88 107 ILE A N 1
ATOM 839 C CA . ILE A 1 107 ? -12.854 0.847 -25.488 1.00 97.88 107 ILE A CA 1
ATOM 840 C C . ILE A 1 107 ? -11.730 0.023 -26.127 1.00 97.88 107 ILE A C 1
ATOM 842 O O . ILE A 1 107 ? -11.181 0.438 -27.142 1.00 97.88 107 ILE A O 1
ATOM 846 N N . ALA A 1 108 ? -11.423 -1.160 -25.590 1.00 98.00 108 ALA A N 1
ATOM 847 C CA . ALA A 1 108 ? -10.398 -2.038 -26.149 1.00 98.00 108 ALA A CA 1
ATOM 848 C C . ALA A 1 108 ? -10.723 -2.465 -27.590 1.00 98.00 108 ALA A C 1
ATOM 850 O O . ALA A 1 108 ? -9.846 -2.426 -28.450 1.00 98.00 108 ALA A O 1
ATOM 851 N N . LEU A 1 109 ? -11.981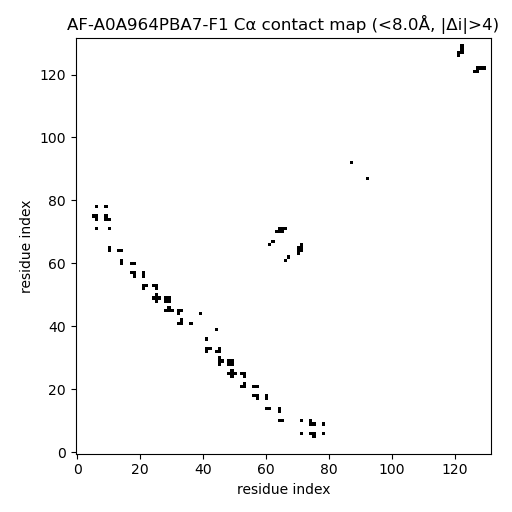 -2.821 -27.876 1.00 97.88 109 LEU A N 1
ATOM 852 C CA . LEU A 1 109 ? -12.420 -3.186 -29.226 1.00 97.88 109 LEU A CA 1
ATOM 853 C C . LEU A 1 109 ? -12.364 -1.991 -30.183 1.00 97.88 109 LEU A C 1
ATOM 855 O O . LEU A 1 109 ? -11.945 -2.142 -31.329 1.00 97.88 109 LEU A O 1
ATOM 859 N N . PHE A 1 110 ? -12.750 -0.805 -29.713 1.00 97.19 110 PHE A N 1
ATOM 860 C CA . PHE A 1 110 ? -12.628 0.431 -30.478 1.00 97.19 110 PHE A CA 1
ATOM 861 C C . PHE A 1 110 ? -11.164 0.721 -30.831 1.00 97.19 110 PHE 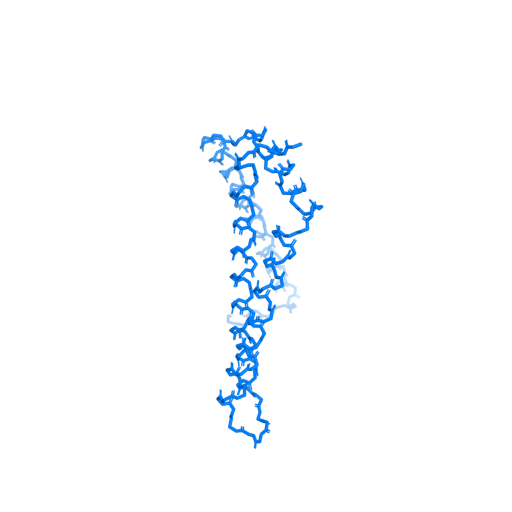A C 1
ATOM 863 O O . PHE A 1 110 ? -10.852 0.897 -32.005 1.00 97.19 110 PHE A O 1
ATOM 870 N N . CYS A 1 111 ? -10.256 0.700 -29.850 1.00 97.25 111 CYS A N 1
ATOM 871 C CA . CYS A 1 111 ? -8.821 0.866 -30.089 1.00 97.25 111 CYS A CA 1
ATOM 872 C C . CYS A 1 111 ? -8.304 -0.172 -31.091 1.00 97.25 111 CYS A C 1
ATOM 874 O O . CYS A 1 111 ? -7.713 0.208 -32.092 1.00 97.25 111 CYS A O 1
ATOM 876 N N . PHE A 1 112 ? -8.625 -1.454 -30.895 1.00 96.88 112 PHE A N 1
ATOM 877 C CA . PHE A 1 112 ? -8.223 -2.527 -31.807 1.00 96.88 112 PHE A CA 1
ATOM 878 C C . PHE A 1 112 ? -8.691 -2.284 -33.249 1.00 96.88 112 PHE A C 1
ATOM 880 O O . PHE A 1 112 ? -7.933 -2.477 -34.199 1.00 96.88 112 PHE A O 1
ATOM 887 N N . PHE A 1 113 ? -9.933 -1.827 -33.426 1.00 97.56 113 PHE A N 1
ATOM 888 C CA . PHE A 1 113 ? -10.466 -1.500 -34.744 1.00 97.56 113 PHE A CA 1
ATOM 889 C C . PHE A 1 113 ? -9.680 -0.365 -35.411 1.00 97.56 113 PHE A C 1
ATOM 891 O O . PHE A 1 113 ? -9.270 -0.497 -36.565 1.00 97.56 113 PHE A O 1
ATOM 898 N N . PHE A 1 114 ? -9.444 0.739 -34.698 1.00 96.44 114 PHE A N 1
ATOM 899 C CA . PHE A 1 114 ? -8.707 1.877 -35.251 1.00 96.44 114 PHE A CA 1
ATOM 900 C C . PHE A 1 114 ? -7.234 1.553 -35.500 1.00 96.44 114 PHE A C 1
ATOM 902 O O . PHE A 1 114 ? -6.708 1.944 -36.540 1.00 96.44 114 PHE A O 1
ATOM 909 N N . ASP A 1 115 ? -6.598 0.776 -34.627 1.00 95.19 115 ASP A N 1
ATOM 910 C CA . ASP A 1 115 ? -5.231 0.291 -34.817 1.00 95.19 115 ASP A CA 1
ATOM 911 C C . ASP A 1 115 ? -5.118 -0.528 -36.110 1.00 95.19 115 ASP A C 1
ATOM 913 O O . ASP A 1 115 ? -4.203 -0.313 -36.908 1.00 95.19 115 ASP A O 1
ATOM 917 N N . GLN A 1 116 ? -6.093 -1.402 -36.385 1.00 94.25 116 GLN A N 1
ATOM 918 C CA . GLN A 1 116 ? -6.128 -2.182 -37.622 1.00 94.25 116 GLN A CA 1
ATOM 919 C C . GLN A 1 116 ? -6.332 -1.301 -38.865 1.00 94.25 116 GLN A C 1
ATOM 921 O O . GLN A 1 116 ? -5.699 -1.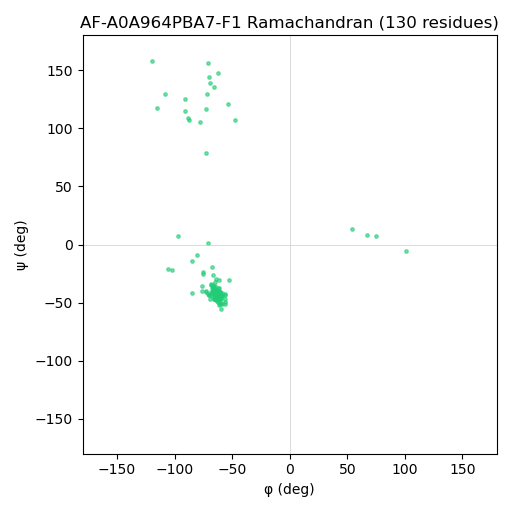534 -39.898 1.00 94.25 116 GLN A O 1
ATOM 926 N N . VAL A 1 117 ? -7.194 -0.282 -38.779 1.00 95.31 117 VAL A N 1
ATOM 927 C CA . VAL A 1 117 ? -7.415 0.685 -39.867 1.00 95.31 117 VAL A CA 1
ATOM 928 C C . VAL A 1 117 ? -6.141 1.478 -40.152 1.00 95.31 117 VAL A C 1
ATOM 930 O O . VAL A 1 117 ? -5.744 1.589 -41.313 1.00 95.31 117 VAL A O 1
ATOM 933 N N . PHE A 1 118 ? -5.470 1.989 -39.118 1.00 92.81 118 PHE A N 1
ATOM 934 C CA . PHE A 1 118 ? -4.212 2.716 -39.275 1.00 92.81 118 PHE A CA 1
ATOM 935 C C . PHE A 1 118 ? -3.105 1.824 -39.832 1.00 92.81 118 PHE A C 1
ATOM 937 O O . PHE A 1 118 ? -2.392 2.250 -40.739 1.00 92.81 118 PHE A O 1
ATOM 944 N N . PHE A 1 119 ? -3.004 0.574 -39.372 1.00 91.69 119 PHE A N 1
ATOM 945 C CA . PHE A 1 119 ? -2.060 -0.397 -39.920 1.00 91.69 119 PHE A CA 1
ATOM 946 C C . PHE A 1 119 ? -2.259 -0.590 -41.429 1.00 91.69 119 PHE A C 1
ATOM 948 O O . PHE A 1 119 ? -1.315 -0.443 -42.205 1.00 91.69 119 PHE A O 1
ATOM 955 N N . LEU A 1 120 ? -3.497 -0.849 -41.866 1.00 88.81 120 LEU A N 1
ATOM 956 C CA . LEU A 1 120 ? -3.813 -1.036 -43.286 1.00 88.81 120 LEU A CA 1
ATOM 957 C C . LEU A 1 120 ? -3.538 0.228 -44.111 1.00 88.81 120 LEU A C 1
ATOM 959 O O . LEU A 1 120 ? -2.988 0.143 -45.210 1.00 88.81 120 LEU A O 1
ATOM 963 N N . LEU A 1 121 ? -3.879 1.401 -43.574 1.00 91.44 121 LEU A N 1
ATOM 964 C CA . LEU A 1 121 ? -3.617 2.691 -44.210 1.00 91.44 121 LEU A CA 1
ATOM 965 C C . LEU A 1 121 ? -2.106 2.907 -44.403 1.00 91.44 121 LEU A C 1
ATOM 967 O O . LEU A 1 121 ? -1.670 3.255 -45.502 1.00 91.44 121 LEU A O 1
ATOM 971 N N . PHE A 1 122 ? -1.290 2.655 -43.378 1.00 90.00 122 PHE A N 1
ATOM 972 C CA . PHE A 1 122 ? 0.163 2.830 -43.453 1.00 90.00 122 PHE A CA 1
ATOM 973 C C . PHE A 1 122 ? 0.848 1.826 -44.386 1.00 90.00 122 PHE A C 1
ATOM 975 O O . PHE A 1 122 ? 1.789 2.201 -45.091 1.00 90.00 122 PHE A O 1
ATOM 982 N N . VAL A 1 123 ? 0.350 0.588 -44.472 1.00 89.31 123 VAL A N 1
ATOM 983 C CA . VAL A 1 123 ? 0.804 -0.379 -45.486 1.00 89.31 123 VAL A CA 1
ATOM 984 C C 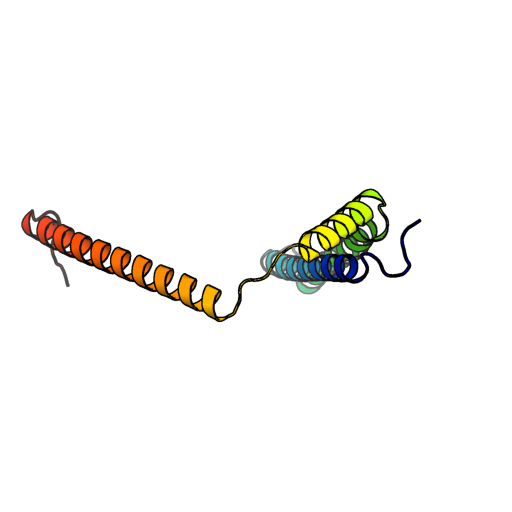. VAL A 1 123 ? 0.486 0.127 -46.897 1.00 89.31 123 VAL A C 1
ATOM 986 O O . VAL A 1 123 ? 1.354 0.115 -47.772 1.00 89.31 123 VAL A O 1
ATOM 989 N N . GLN A 1 124 ? -0.725 0.647 -47.123 1.00 89.06 124 GLN A N 1
ATOM 990 C CA . GLN A 1 124 ? -1.138 1.165 -48.432 1.00 89.06 124 GLN A CA 1
ATOM 991 C C . GLN A 1 124 ? -0.339 2.406 -48.857 1.00 89.06 124 GLN A C 1
ATOM 993 O O . GLN A 1 124 ? 0.011 2.547 -50.030 1.00 89.06 124 GLN A O 1
ATOM 998 N N . LEU A 1 125 ? 0.005 3.285 -47.909 1.00 88.19 125 LEU A N 1
ATOM 999 C CA . LEU A 1 125 ? 0.873 4.443 -48.149 1.00 88.19 125 LEU A CA 1
ATOM 1000 C C . LEU A 1 125 ? 2.348 4.067 -48.386 1.00 88.19 125 LEU A C 1
ATOM 1002 O O . LEU A 1 125 ? 3.169 4.963 -48.572 1.00 88.19 125 LEU A O 1
ATOM 1006 N N . ARG A 1 126 ? 2.701 2.769 -48.389 1.00 79.25 126 ARG A N 1
ATOM 1007 C CA . ARG A 1 126 ? 4.072 2.240 -48.541 1.00 79.25 126 ARG A CA 1
ATOM 1008 C C . ARG A 1 126 ? 5.094 2.813 -47.550 1.00 79.25 126 ARG A C 1
ATOM 1010 O O . ARG A 1 126 ? 6.292 2.608 -47.724 1.00 79.25 126 ARG A O 1
ATOM 1017 N N . VAL A 1 127 ? 4.636 3.494 -46.499 1.00 78.62 127 VAL A N 1
ATOM 1018 C CA . VAL A 1 127 ? 5.490 3.946 -45.393 1.00 78.62 127 VAL A CA 1
ATOM 1019 C C . VAL A 1 127 ? 5.850 2.772 -44.480 1.00 78.62 127 VAL A C 1
ATOM 1021 O O . VAL A 1 127 ? 6.904 2.778 -43.852 1.00 78.62 127 VAL A O 1
ATOM 1024 N N . LEU A 1 128 ? 5.004 1.735 -44.463 1.00 69.06 128 LEU A N 1
ATOM 1025 C CA . LEU A 1 128 ? 5.217 0.489 -43.741 1.00 69.06 128 LEU A CA 1
ATOM 1026 C C . LEU A 1 128 ? 5.348 -0.664 -44.749 1.00 69.06 128 LEU A C 1
ATOM 1028 O O . LEU A 1 128 ? 4.412 -0.941 -45.497 1.00 69.06 128 LEU A O 1
ATOM 1032 N N . ASN A 1 129 ? 6.506 -1.325 -44.790 1.00 76.19 129 ASN A N 1
ATOM 1033 C CA . ASN A 1 129 ? 6.703 -2.530 -45.597 1.00 76.19 129 ASN A CA 1
ATOM 1034 C C . ASN A 1 129 ? 6.350 -3.738 -44.710 1.00 76.19 129 ASN A C 1
ATOM 1036 O O . ASN A 1 129 ? 7.037 -3.925 -43.703 1.00 76.19 129 ASN A O 1
ATOM 1040 N N . PRO A 1 130 ? 5.293 -4.520 -45.005 1.00 66.81 130 PRO A N 1
ATOM 1041 C CA . PRO A 1 130 ? 4.923 -5.682 -44.202 1.00 66.81 130 PRO A CA 1
ATOM 1042 C C . PRO A 1 130 ? 5.943 -6.804 -44.446 1.00 66.81 130 PRO A C 1
ATOM 1044 O O . PRO A 1 130 ? 5.746 -7.695 -45.267 1.00 66.81 130 PRO A O 1
ATOM 1047 N N . GLY A 1 131 ? 7.101 -6.689 -43.800 1.00 66.81 131 GLY A N 1
ATOM 1048 C CA . GLY A 1 131 ? 8.123 -7.721 -43.744 1.00 66.81 131 GLY A CA 1
ATOM 1049 C C . GLY A 1 131 ? 7.840 -8.627 -42.555 1.00 66.81 131 GLY A C 1
ATOM 1050 O O . GLY A 1 131 ? 8.044 -8.186 -41.429 1.00 66.81 131 GLY A O 1
ATOM 1051 N N . THR A 1 132 ? 7.401 -9.853 -42.871 1.00 48.66 132 THR A N 1
ATOM 1052 C CA . THR A 1 132 ? 7.025 -10.979 -41.986 1.00 48.66 132 THR A CA 1
ATOM 1053 C C . THR A 1 132 ? 5.876 -10.727 -41.021 1.00 48.66 132 THR A C 1
ATOM 1055 O O . THR A 1 132 ? 6.055 -9.941 -40.070 1.00 48.66 132 THR A O 1
#

Solvent-accessible surface area (backbone atoms only — not comparable to full-atom values): 7395 Å² total; per-residue (Å²): 134,82,63,94,74,71,43,50,67,57,46,51,52,51,41,50,53,49,40,52,51,32,49,54,50,19,52,54,47,26,59,57,42,60,75,48,89,78,94,56,72,46,70,63,54,19,54,48,53,17,49,50,48,28,66,53,44,44,58,48,47,41,45,55,51,73,68,36,67,70,48,42,50,49,43,33,51,50,53,58,54,56,71,69,58,80,77,77,50,76,64,57,52,51,54,54,51,51,53,49,52,52,51,52,50,51,51,51,52,52,52,53,52,52,51,52,51,52,50,54,50,37,42,74,68,64,79,40,78,92,75,131

pLDDT: mean 86.25, std 9.54, range [48.66, 98.12]

Mean predicted aligned error: 8.9 Å

Sequence (132 aa):
MYKLGQGYWTRVISATAGGVIALLGGWWLHDIFETIDWGINPIFLSWGIGGLFVALCCPAIYFWTARTVKTVDFLVATESEMKKVSWPTRREVSGSTVIVIFTSMLIALFCFFFDQVFFLLFVQLRVLNPGT

Foldseek 3Di:
DDDPPQLPVLLVVQLVVQLVVLLVVLVVQLVVQLVDCPVDDSVVVSNVVSVVSSVVRNVVSNCVSPPDPVNSVVSRVVVVVVVVDDDDDPVVVVVVVVVVVVVVVVVVVVVVVVVVVVVVVCVVVVVDPPDD

Secondary structure (DSSP, 8-state):
-PPTTTTHHHHHHHHHHHHHHHHHHHHHHHHHHHTS--SS-HHHHHHHHHHHHHHHHHHHHHHHHHH-HHHHHHHHHHHHHHTT--PPPHHHHHHHHHHHHHHHHHHHHHHHHHHHHHHHHHHHTTSS----